Protein AF-A0A2X2EIN6-F1 (afdb_monomer)

Foldseek 3Di:
DDDDDDPDDDPDPPDVVVVVVVVPQWKKWWADPPPRDIDIDSDDVVNVVVCVVRVTDMDIDPD

Structure (mmCIF, N/CA/C/O backbone):
data_AF-A0A2X2EIN6-F1
#
_entry.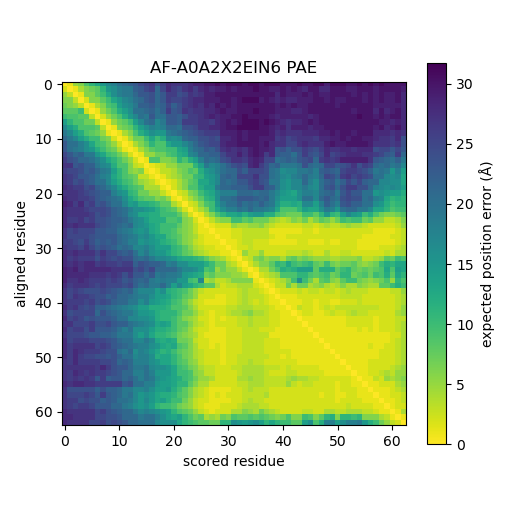id   AF-A0A2X2EIN6-F1
#
loop_
_atom_site.group_PDB
_atom_site.id
_atom_site.type_symbol
_atom_site.label_atom_id
_atom_site.label_alt_id
_atom_site.label_comp_id
_atom_site.label_asym_id
_atom_site.label_entity_id
_atom_site.label_seq_id
_atom_site.pdbx_PDB_ins_code
_atom_site.Cartn_x
_atom_site.Cartn_y
_atom_site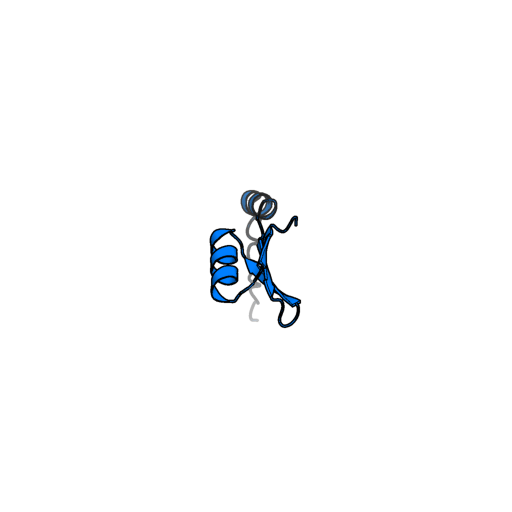.Cartn_z
_atom_site.occupancy
_atom_site.B_iso_or_equiv
_atom_site.auth_seq_id
_atom_site.auth_comp_id
_atom_site.auth_asym_id
_atom_site.auth_atom_id
_atom_site.pdbx_PDB_model_num
ATOM 1 N N . MET A 1 1 ? 6.271 -37.021 52.615 1.00 43.06 1 MET A N 1
ATOM 2 C CA . MET A 1 1 ? 4.988 -36.617 52.004 1.00 43.06 1 MET A CA 1
ATOM 3 C C . MET A 1 1 ? 5.146 -35.156 51.637 1.00 43.06 1 MET A C 1
ATOM 5 O O . MET A 1 1 ? 5.073 -34.315 52.520 1.00 43.06 1 MET A O 1
ATOM 9 N N . GLU A 1 2 ? 5.514 -34.876 50.390 1.00 42.16 2 GLU A N 1
ATOM 10 C CA . GLU A 1 2 ? 5.725 -33.510 49.901 1.00 42.16 2 GLU A CA 1
ATOM 11 C C . GLU A 1 2 ? 4.449 -33.062 49.184 1.00 42.16 2 GLU A C 1
ATOM 13 O O . GLU A 1 2 ? 3.997 -33.713 48.242 1.00 42.16 2 GLU A O 1
ATOM 18 N N . SER A 1 3 ? 3.814 -32.009 49.698 1.00 48.97 3 SER A N 1
ATOM 19 C CA . SER A 1 3 ? 2.563 -31.472 49.164 1.00 48.97 3 SER A CA 1
ATOM 20 C C . SER A 1 3 ? 2.854 -30.567 47.969 1.00 48.97 3 SER A C 1
ATOM 22 O O . SER A 1 3 ? 3.538 -29.555 48.100 1.00 48.97 3 SER A O 1
ATOM 24 N N . ILE A 1 4 ? 2.309 -30.925 46.809 1.00 54.44 4 ILE A N 1
ATOM 25 C CA . ILE A 1 4 ? 2.374 -30.145 45.571 1.00 54.44 4 ILE A CA 1
ATOM 26 C C . ILE A 1 4 ? 1.448 -28.928 45.732 1.00 54.44 4 ILE A C 1
ATOM 28 O O . ILE A 1 4 ? 0.229 -29.083 45.795 1.00 54.44 4 ILE A O 1
ATOM 32 N N . GLN A 1 5 ? 2.012 -27.721 45.827 1.00 53.44 5 GLN A N 1
ATOM 33 C CA . GLN A 1 5 ? 1.247 -26.479 45.681 1.00 53.44 5 GLN A CA 1
ATOM 34 C C . GLN A 1 5 ? 1.061 -26.191 44.191 1.00 53.44 5 GLN A C 1
ATOM 36 O O . GLN A 1 5 ? 1.998 -25.815 43.491 1.00 53.44 5 GLN A O 1
ATOM 41 N N . THR A 1 6 ? -0.159 -26.391 43.704 1.00 54.62 6 THR A N 1
ATOM 42 C CA . THR A 1 6 ? -0.575 -25.992 42.360 1.00 54.62 6 THR A CA 1
ATOM 43 C C . THR A 1 6 ? -0.787 -24.480 42.343 1.00 54.62 6 THR A C 1
ATOM 45 O O . THR A 1 6 ? -1.788 -23.979 42.854 1.00 54.62 6 THR A O 1
ATOM 48 N N . SER A 1 7 ? 0.164 -23.746 41.772 1.00 50.75 7 SER A N 1
ATOM 49 C CA . SER A 1 7 ? 0.049 -22.309 41.515 1.00 50.75 7 SER A CA 1
ATOM 50 C C . SER A 1 7 ? -1.003 -22.066 40.430 1.00 50.75 7 SER A C 1
ATOM 52 O O . SER A 1 7 ? -0.714 -22.157 39.238 1.00 50.75 7 SER A O 1
ATOM 54 N N . VAL A 1 8 ? -2.243 -21.789 40.830 1.00 55.41 8 VAL A N 1
ATOM 55 C CA . VAL A 1 8 ? -3.277 -21.287 39.918 1.00 55.41 8 VAL A CA 1
ATOM 56 C C . VAL A 1 8 ? -2.902 -19.847 39.567 1.00 55.41 8 VAL A C 1
ATOM 58 O O . VAL A 1 8 ? -2.952 -18.969 40.427 1.00 55.41 8 VAL A O 1
ATOM 61 N N . SER A 1 9 ? -2.459 -19.615 38.327 1.00 58.62 9 SER A N 1
ATOM 62 C CA . SER A 1 9 ? -2.259 -18.253 37.818 1.00 58.62 9 SER A CA 1
ATOM 63 C C . SER A 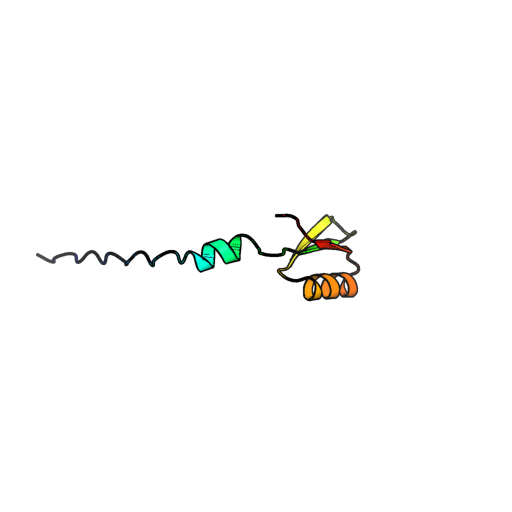1 9 ? -3.615 -17.547 37.736 1.00 58.62 9 SER A C 1
ATOM 65 O O . SER A 1 9 ? -4.557 -18.141 37.211 1.00 58.62 9 SER A O 1
ATOM 67 N N . PRO A 1 10 ? -3.745 -16.315 38.254 1.00 57.25 10 PRO A N 1
ATOM 68 C CA . PRO A 1 10 ? -4.975 -15.550 38.127 1.00 57.25 10 PRO A CA 1
ATOM 69 C C . PRO A 1 10 ? -5.177 -15.177 36.655 1.00 57.25 10 PRO A C 1
ATOM 71 O O . PRO A 1 10 ? -4.323 -14.524 36.060 1.00 57.25 10 PRO A O 1
ATOM 74 N N . GLU A 1 11 ? -6.292 -15.611 36.065 1.00 59.75 11 GLU A N 1
ATOM 75 C CA . GLU A 1 11 ? -6.737 -15.120 34.761 1.00 59.75 11 GLU A CA 1
ATOM 76 C C . GLU A 1 11 ? -6.964 -13.609 34.880 1.00 59.75 11 GLU A C 1
ATOM 78 O O . GLU A 1 11 ? -7.887 -13.150 35.560 1.00 59.75 11 GLU A O 1
ATOM 83 N N . GLU A 1 12 ? -6.063 -12.825 34.287 1.00 61.59 12 GLU A N 1
ATOM 84 C CA . GLU A 1 12 ? -6.173 -11.373 34.262 1.00 61.59 12 GLU A CA 1
ATOM 85 C C . GLU A 1 12 ? -7.495 -10.974 33.585 1.00 61.59 12 GLU A C 1
ATOM 87 O O . GLU A 1 12 ? -7.848 -11.532 32.539 1.00 61.59 12 GLU A O 1
ATOM 92 N N . PRO A 1 13 ? -8.259 -10.022 34.149 1.00 58.12 13 PRO A N 1
ATOM 93 C CA . PRO A 1 13 ? -9.518 -9.603 33.556 1.00 58.12 13 PRO A CA 1
ATOM 94 C C . PRO A 1 13 ? -9.241 -8.997 32.179 1.00 58.12 13 PRO A C 1
ATOM 96 O O . PRO A 1 13 ? -8.586 -7.960 32.064 1.00 58.12 13 PRO A O 1
ATOM 99 N N . VAL A 1 14 ? -9.756 -9.645 31.131 1.00 61.12 14 VAL A N 1
ATOM 100 C CA . VAL A 1 14 ? -9.711 -9.136 29.757 1.00 61.12 14 VAL A CA 1
ATOM 101 C C . VAL A 1 14 ? -10.443 -7.794 29.740 1.00 61.12 14 VAL A C 1
ATOM 103 O O . VAL A 1 14 ? -11.671 -7.729 29.759 1.00 61.12 14 VAL A O 1
ATOM 106 N N . SER A 1 15 ? -9.674 -6.707 29.787 1.00 69.81 15 SER A N 1
ATOM 107 C CA . SER A 1 15 ? -10.202 -5.348 29.827 1.00 69.81 15 SER A CA 1
ATOM 108 C C . SER A 1 15 ? -11.056 -5.098 28.583 1.00 69.81 15 SER A C 1
ATOM 110 O O . SER A 1 15 ? -10.574 -5.209 27.456 1.00 69.81 15 SER A O 1
ATOM 112 N N . PHE A 1 16 ? -12.328 -4.734 28.771 1.00 58.34 16 PHE A N 1
ATOM 113 C CA . PHE A 1 16 ? -13.242 -4.371 27.679 1.00 58.34 16 PHE A CA 1
ATOM 114 C C . PHE A 1 16 ? -12.688 -3.232 26.806 1.00 58.34 16 PHE A C 1
ATOM 116 O O . PHE A 1 16 ? -12.996 -3.162 25.619 1.00 58.34 16 PHE A O 1
ATOM 123 N N . VAL A 1 17 ? -11.813 -2.385 27.359 1.00 59.75 17 VAL A N 1
ATOM 124 C CA . VAL A 1 17 ? -11.082 -1.355 26.605 1.00 59.75 17 VAL A CA 1
ATOM 125 C C . VAL A 1 17 ? -10.157 -1.989 25.563 1.00 59.75 17 VAL A C 1
ATOM 127 O O . VAL A 1 17 ? -10.135 -1.532 24.424 1.00 59.75 17 VAL A O 1
ATOM 130 N N . SER A 1 18 ? -9.473 -3.084 25.905 1.00 56.12 18 SER A N 1
ATOM 131 C CA . SER A 1 18 ? -8.624 -3.837 24.974 1.00 56.12 18 SER A CA 1
ATOM 132 C C . SER A 1 18 ? -9.437 -4.481 23.848 1.00 56.12 18 SER A C 1
ATOM 134 O O . SER A 1 18 ? -8.938 -4.617 22.735 1.00 56.12 18 SER A O 1
ATOM 136 N N . ILE A 1 19 ? -10.696 -4.852 24.112 1.00 57.75 19 ILE A N 1
ATOM 137 C CA . ILE A 1 19 ? -11.607 -5.408 23.100 1.00 57.75 19 ILE A CA 1
ATOM 138 C C . ILE A 1 19 ? -12.050 -4.309 22.128 1.00 57.75 19 ILE A C 1
ATOM 140 O O . ILE A 1 19 ? -11.952 -4.494 20.920 1.00 57.75 19 ILE A O 1
ATOM 144 N N . ILE A 1 20 ? -12.467 -3.148 22.640 1.00 55.31 20 ILE A N 1
ATOM 145 C CA . ILE A 1 20 ? -12.935 -2.023 21.815 1.00 55.31 20 ILE A CA 1
ATOM 146 C C . ILE A 1 20 ? -11.783 -1.421 20.995 1.00 55.31 20 ILE A C 1
ATOM 148 O O . ILE A 1 20 ? -11.970 -1.101 19.823 1.00 55.31 20 ILE A O 1
ATOM 152 N N . GLN A 1 21 ? -10.574 -1.329 21.561 1.00 54.75 21 GLN A N 1
ATOM 153 C CA . GLN A 1 21 ? -9.374 -0.921 20.818 1.00 54.75 21 GLN A CA 1
ATOM 154 C C . GLN A 1 21 ? -9.035 -1.886 19.678 1.00 54.75 21 GLN A C 1
ATOM 156 O O . GLN A 1 21 ? -8.527 -1.452 18.650 1.00 54.75 21 GLN A O 1
ATOM 161 N N . LYS A 1 22 ? -9.349 -3.178 19.825 1.00 53.12 22 LYS A N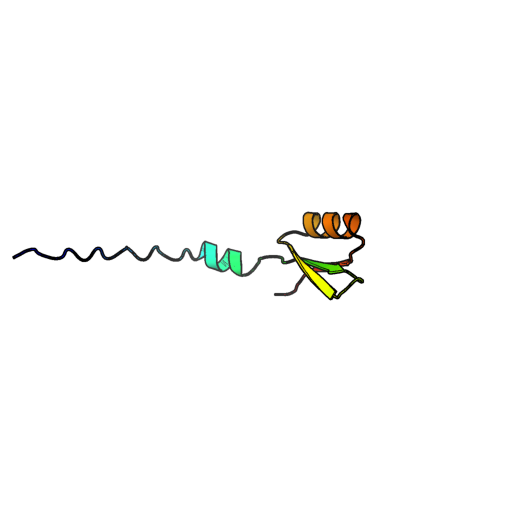 1
ATOM 162 C CA . LYS A 1 22 ? -9.164 -4.179 18.768 1.00 53.12 22 LYS A CA 1
ATOM 163 C C . LYS A 1 22 ? -10.165 -4.010 17.619 1.00 53.12 22 LYS A C 1
ATOM 165 O O . LYS A 1 22 ? -9.860 -4.381 16.494 1.00 53.12 22 LYS A O 1
ATOM 170 N N . THR A 1 23 ? -11.344 -3.448 17.892 1.00 54.19 23 THR A N 1
ATOM 171 C CA . THR A 1 23 ? -12.431 -3.265 16.912 1.00 54.19 23 THR A CA 1
ATOM 172 C C . THR A 1 23 ? -12.223 -2.061 15.984 1.00 54.19 23 THR A C 1
ATOM 174 O O . THR A 1 23 ? -12.909 -1.954 14.975 1.00 54.19 23 THR A O 1
ATOM 177 N N . VAL A 1 24 ? -11.273 -1.165 16.280 1.00 58.53 24 VAL A N 1
ATOM 178 C CA . VAL A 1 24 ? -10.968 0.011 15.439 1.00 58.53 24 VAL A CA 1
ATOM 179 C C . VAL A 1 24 ? -9.461 0.119 15.185 1.00 58.53 24 VAL A C 1
ATOM 181 O O . VAL A 1 24 ? -8.875 1.195 15.285 1.00 58.53 24 VAL A O 1
ATOM 184 N N . GLN A 1 25 ? -8.797 -1.002 14.899 1.00 68.88 25 GLN A N 1
ATOM 185 C CA . GLN A 1 25 ? -7.438 -0.937 14.363 1.00 68.88 25 GLN A CA 1
ATOM 186 C C . GLN A 1 25 ? -7.532 -0.602 12.877 1.00 68.88 25 GLN A C 1
ATOM 188 O O . GLN A 1 25 ? -7.895 -1.442 12.058 1.00 68.88 25 GLN A O 1
ATOM 193 N N . GLU A 1 26 ? -7.257 0.657 12.533 1.00 76.56 26 GLU A N 1
ATOM 194 C CA . GLU A 1 26 ? -7.023 1.032 11.143 1.00 76.56 26 GLU A CA 1
ATOM 195 C C . GLU A 1 26 ? -5.779 0.291 10.652 1.00 76.56 26 GLU A C 1
ATOM 197 O O . GLU A 1 26 ? -4.657 0.619 11.031 1.00 76.56 26 GLU A O 1
ATOM 202 N N . ALA A 1 27 ? -5.986 -0.729 9.826 1.00 88.62 27 ALA A N 1
ATOM 203 C CA . ALA A 1 27 ? -4.903 -1.448 9.184 1.00 88.62 27 ALA A CA 1
ATOM 204 C C . ALA A 1 27 ? -4.651 -0.864 7.790 1.00 88.62 27 ALA A C 1
ATOM 206 O O . ALA 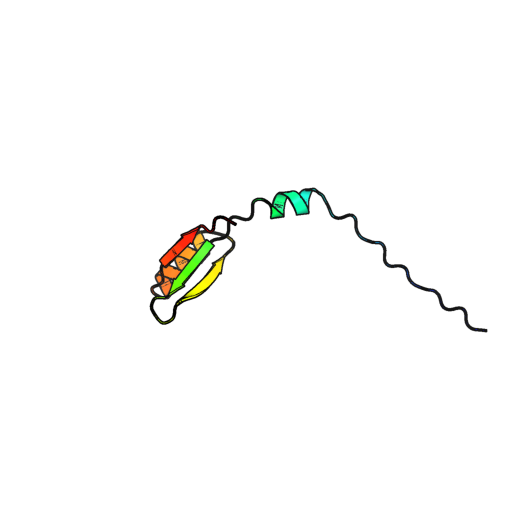A 1 27 ? -5.573 -0.486 7.062 1.00 88.62 27 ALA A O 1
ATOM 207 N N . TRP A 1 28 ? -3.384 -0.785 7.418 1.00 93.31 28 TRP A N 1
ATOM 208 C CA . TRP A 1 28 ? -2.897 -0.298 6.137 1.00 93.31 28 TRP A CA 1
ATOM 209 C C . TRP A 1 28 ? -2.011 -1.362 5.508 1.00 93.31 28 TRP A C 1
ATOM 211 O O . TRP A 1 28 ? -1.328 -2.097 6.210 1.00 93.31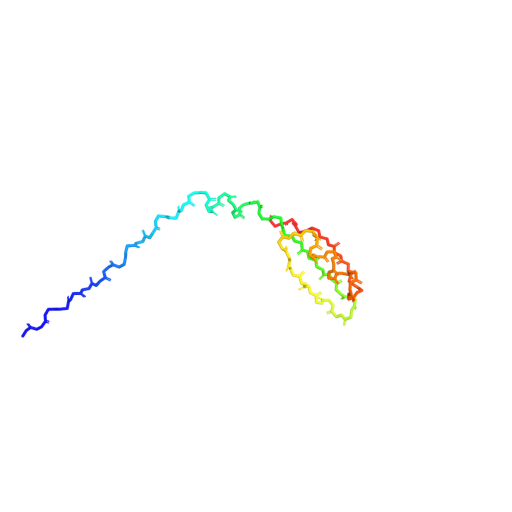 28 TRP A O 1
ATOM 221 N N . ALA A 1 29 ? -2.020 -1.452 4.188 1.00 91.31 29 ALA A N 1
ATOM 222 C CA . ALA A 1 29 ? -1.235 -2.419 3.441 1.00 91.31 29 ALA A CA 1
ATOM 223 C C . ALA A 1 29 ? -0.438 -1.733 2.336 1.00 91.31 29 ALA A C 1
ATOM 225 O O . ALA A 1 29 ? -0.925 -0.780 1.729 1.00 91.31 29 ALA A O 1
ATOM 226 N N . VAL A 1 30 ? 0.755 -2.253 2.046 1.00 94.62 30 VAL A N 1
ATOM 227 C CA . VAL A 1 30 ? 1.564 -1.889 0.876 1.00 94.62 30 VAL A CA 1
ATOM 228 C C . VAL A 1 30 ? 1.719 -3.107 -0.020 1.00 94.62 30 VAL A C 1
ATOM 230 O O . VAL A 1 30 ? 2.177 -4.149 0.439 1.00 94.62 30 VAL A O 1
ATOM 233 N N . VAL A 1 31 ? 1.352 -2.973 -1.295 1.00 92.88 31 VAL A N 1
ATOM 234 C CA . VAL A 1 31 ? 1.558 -3.999 -2.328 1.00 92.88 31 VAL A CA 1
ATOM 235 C C . VAL A 1 31 ? 2.730 -3.608 -3.218 1.00 92.88 31 VAL A C 1
ATOM 237 O O . VAL A 1 31 ? 2.775 -2.490 -3.739 1.00 92.88 31 VAL A O 1
ATOM 240 N N . TYR A 1 32 ? 3.638 -4.555 -3.460 1.00 91.69 32 TYR A N 1
ATOM 241 C CA . TYR A 1 32 ? 4.763 -4.376 -4.383 1.00 91.69 32 TYR A CA 1
ATOM 242 C C . TYR A 1 32 ? 4.523 -5.113 -5.710 1.00 91.69 32 TYR A C 1
ATOM 244 O O . TYR A 1 32 ? 4.185 -6.302 -5.739 1.00 91.69 32 TYR A O 1
ATOM 252 N N . ALA A 1 33 ? 4.775 -4.428 -6.832 1.00 82.88 33 ALA A N 1
ATOM 253 C CA . ALA A 1 33 ? 4.597 -4.978 -8.182 1.00 82.88 33 ALA A CA 1
ATOM 254 C C . ALA A 1 33 ? 5.526 -6.171 -8.491 1.00 82.88 33 ALA A C 1
ATOM 256 O O . ALA A 1 33 ? 5.247 -6.966 -9.384 1.00 82.88 33 ALA A O 1
ATOM 257 N N . HIS A 1 34 ? 6.616 -6.321 -7.732 1.00 78.88 34 HIS A N 1
ATOM 258 C CA . HIS A 1 34 ? 7.662 -7.321 -7.961 1.00 78.88 34 HIS A CA 1
ATOM 259 C C . HIS A 1 34 ? 7.334 -8.740 -7.466 1.00 78.88 34 HIS A C 1
ATOM 261 O O . HIS A 1 34 ? 8.185 -9.621 -7.558 1.00 78.88 34 HIS A O 1
ATOM 267 N N . GLY A 1 35 ? 6.124 -8.993 -6.961 1.00 71.12 35 GLY A N 1
ATOM 268 C CA . GLY A 1 35 ? 5.753 -10.341 -6.514 1.00 71.12 35 GLY A CA 1
ATOM 269 C C . GLY A 1 35 ? 4.485 -10.451 -5.676 1.00 71.12 35 GLY A C 1
ATOM 270 O O . GLY A 1 35 ? 4.213 -11.531 -5.165 1.00 71.12 35 GLY A O 1
ATOM 271 N N . GLY A 1 36 ? 3.719 -9.366 -5.506 1.00 77.69 36 GLY A N 1
ATOM 272 C CA . GLY A 1 36 ? 2.485 -9.403 -4.718 1.00 77.69 36 GLY A CA 1
ATOM 273 C C . GLY A 1 36 ? 2.720 -9.572 -3.217 1.00 77.69 36 GLY A C 1
ATOM 274 O O . GLY A 1 36 ? 1.827 -10.034 -2.515 1.00 77.69 36 GLY A O 1
ATOM 275 N N . ILE A 1 37 ? 3.912 -9.221 -2.723 1.00 76.31 37 ILE A N 1
ATOM 276 C CA . ILE A 1 37 ? 4.167 -9.153 -1.281 1.00 76.31 37 ILE A CA 1
ATOM 277 C C . ILE A 1 37 ? 3.289 -8.037 -0.709 1.00 76.31 37 ILE A C 1
ATOM 279 O O . ILE A 1 37 ? 3.181 -6.965 -1.309 1.00 76.31 37 ILE A O 1
ATOM 283 N N . ILE A 1 38 ? 2.651 -8.324 0.424 1.00 83.75 38 ILE A N 1
ATOM 284 C CA . ILE A 1 38 ? 1.838 -7.376 1.177 1.00 83.75 38 ILE A CA 1
ATOM 285 C C . ILE A 1 38 ? 2.510 -7.166 2.527 1.00 83.75 38 ILE A C 1
ATOM 287 O O . ILE A 1 38 ? 2.714 -8.129 3.264 1.00 83.75 38 ILE A O 1
ATOM 291 N N . SER A 1 39 ? 2.851 -5.918 2.831 1.00 89.25 39 SER A N 1
ATOM 292 C CA . SER A 1 39 ? 3.303 -5.499 4.161 1.00 89.25 39 SER A CA 1
ATOM 293 C C . SER A 1 39 ? 2.154 -4.786 4.866 1.00 89.25 39 SER A C 1
ATOM 295 O O . SER A 1 39 ? 1.556 -3.885 4.281 1.00 89.25 39 SER A O 1
ATOM 297 N N . GLU A 1 40 ? 1.840 -5.193 6.096 1.00 91.69 40 GLU A N 1
ATOM 298 C CA . GLU A 1 40 ? 0.767 -4.614 6.912 1.00 91.69 40 GLU A CA 1
ATOM 299 C C . GLU A 1 40 ? 1.317 -3.611 7.935 1.00 91.69 40 GLU A C 1
ATOM 301 O O . GLU A 1 40 ? 2.375 -3.818 8.530 1.00 91.69 40 GLU A O 1
ATOM 306 N N . PHE A 1 41 ? 0.568 -2.534 8.153 1.00 92.50 41 PHE A N 1
ATOM 307 C CA . PHE A 1 41 ? 0.919 -1.400 9.000 1.00 92.50 41 PHE A CA 1
ATOM 308 C C . PHE A 1 41 ? -0.288 -0.958 9.827 1.00 92.50 41 PHE A C 1
ATOM 310 O O . PHE A 1 41 ? -1.433 -1.064 9.392 1.00 92.50 41 PHE A O 1
ATOM 317 N N . ASN A 1 42 ? -0.028 -0.386 11.002 1.00 91.38 42 ASN A N 1
ATOM 318 C CA . ASN A 1 42 ? -1.075 0.108 11.907 1.00 91.38 42 ASN A CA 1
ATOM 319 C C . ASN A 1 42 ? -1.402 1.598 11.700 1.00 91.38 42 ASN A C 1
ATOM 321 O O . ASN A 1 42 ? -2.194 2.167 12.448 1.00 91.38 42 ASN A O 1
ATOM 325 N N . ASN A 1 43 ? -0.7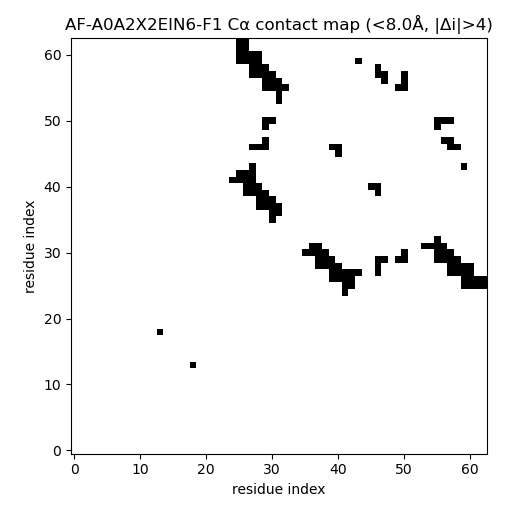36 2.268 10.755 1.00 91.12 43 ASN A N 1
ATOM 326 C CA . ASN A 1 43 ? -0.989 3.666 10.423 1.00 91.12 43 ASN A CA 1
ATOM 327 C C . ASN A 1 43 ? -0.625 3.982 8.966 1.00 91.12 43 ASN A C 1
ATOM 329 O O . ASN A 1 43 ? 0.206 3.314 8.351 1.00 91.12 43 ASN A O 1
ATOM 333 N N . GLU A 1 44 ? -1.245 5.037 8.434 1.00 93.75 44 GLU A N 1
ATOM 334 C CA . GLU A 1 44 ? -1.064 5.469 7.045 1.00 93.75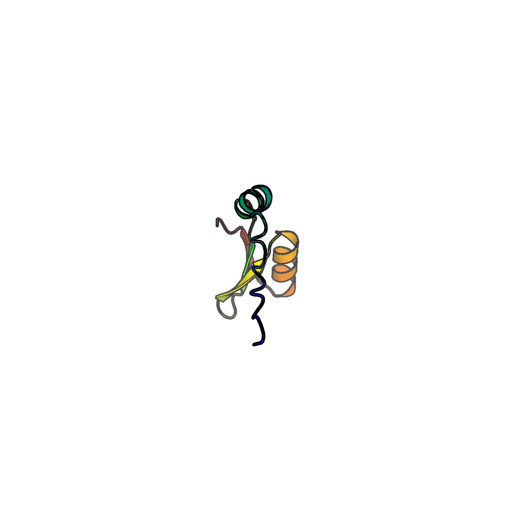 44 GLU A CA 1
ATOM 335 C C . GLU A 1 44 ? 0.364 5.938 6.756 1.00 93.75 44 GLU A C 1
ATOM 337 O O . GLU A 1 44 ? 0.896 5.693 5.676 1.00 93.75 44 GLU A O 1
ATOM 342 N N . GLN A 1 45 ? 0.986 6.635 7.707 1.00 95.56 45 GLN A N 1
ATOM 343 C CA . GLN A 1 45 ? 2.245 7.332 7.474 1.00 95.56 45 GLN A CA 1
ATOM 344 C C . GLN A 1 45 ? 3.410 6.363 7.256 1.00 95.56 45 GLN A C 1
ATOM 346 O O . GLN A 1 45 ? 4.223 6.584 6.359 1.00 95.56 45 GLN A O 1
ATOM 351 N N . GLU A 1 46 ? 3.464 5.278 8.025 1.00 95.19 46 GLU A N 1
ATOM 352 C CA . GLU A 1 46 ? 4.432 4.196 7.831 1.00 95.19 46 GLU A CA 1
ATOM 353 C C . GLU A 1 46 ? 4.217 3.486 6.494 1.00 95.19 46 GLU A C 1
ATOM 355 O O . G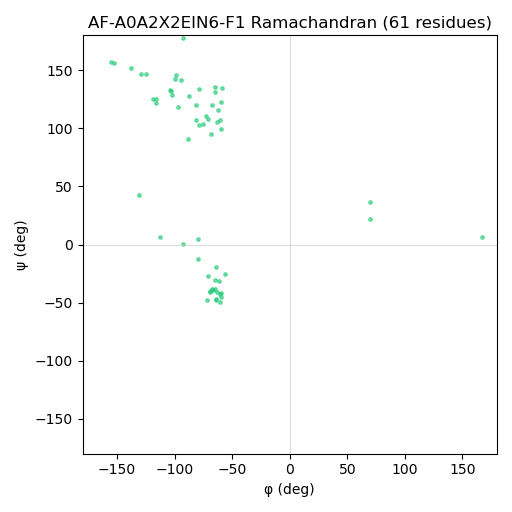LU A 1 46 ? 5.166 3.353 5.723 1.00 95.19 46 GLU A O 1
ATOM 360 N N . ALA A 1 47 ? 2.970 3.120 6.171 1.00 94.56 47 ALA A N 1
ATOM 361 C CA . ALA A 1 47 ? 2.639 2.471 4.901 1.00 94.56 47 ALA A CA 1
ATOM 362 C C . ALA A 1 47 ? 3.010 3.348 3.694 1.00 94.56 47 ALA A C 1
ATOM 364 O O . ALA A 1 47 ? 3.571 2.872 2.709 1.00 94.56 47 ALA A O 1
ATOM 365 N N . LYS A 1 48 ? 2.737 4.653 3.778 1.00 96.50 48 LYS A N 1
ATOM 366 C CA . LYS A 1 48 ? 3.107 5.615 2.742 1.00 96.50 48 LYS A CA 1
ATOM 367 C C . LYS A 1 48 ? 4.625 5.732 2.595 1.00 96.50 48 LYS A C 1
ATOM 369 O O . LYS A 1 48 ? 5.120 5.686 1.474 1.00 96.50 48 LYS A O 1
ATOM 374 N N . CYS A 1 49 ? 5.354 5.867 3.703 1.00 96.62 49 CYS A N 1
ATOM 375 C CA . CYS A 1 49 ? 6.813 5.983 3.689 1.00 96.62 49 CYS A CA 1
ATOM 376 C C . CYS A 1 49 ? 7.466 4.748 3.046 1.00 96.62 49 CYS A C 1
ATOM 378 O O . CYS A 1 49 ? 8.320 4.878 2.173 1.00 96.62 49 CYS A O 1
ATOM 380 N N . GLU A 1 50 ? 6.998 3.554 3.414 1.00 95.12 50 GLU A N 1
ATOM 381 C CA . GLU A 1 50 ? 7.429 2.287 2.823 1.00 95.12 50 GLU A CA 1
ATOM 382 C C . GLU A 1 50 ? 7.137 2.242 1.314 1.00 95.12 50 GLU A C 1
ATOM 384 O O . GLU A 1 50 ? 8.012 1.929 0.504 1.00 95.12 50 GLU A O 1
ATOM 389 N N . ALA A 1 51 ? 5.912 2.583 0.909 1.00 93.88 51 ALA A N 1
ATOM 390 C CA . ALA A 1 51 ? 5.522 2.583 -0.495 1.00 93.88 51 ALA A CA 1
ATOM 391 C C . ALA A 1 51 ? 6.373 3.555 -1.331 1.00 93.88 51 ALA A C 1
ATOM 393 O O . ALA A 1 51 ? 6.828 3.191 -2.416 1.00 93.88 51 ALA A O 1
ATOM 394 N N . GLU A 1 52 ? 6.644 4.758 -0.822 1.00 94.69 52 GLU A N 1
ATOM 395 C CA . GLU A 1 52 ? 7.508 5.743 -1.481 1.00 94.69 52 GLU A CA 1
ATOM 396 C C . GLU A 1 52 ? 8.971 5.277 -1.550 1.00 94.69 52 GLU A C 1
ATOM 398 O O . GLU A 1 52 ? 9.628 5.476 -2.573 1.00 94.69 52 GLU A O 1
ATOM 403 N N . GLN A 1 53 ? 9.477 4.625 -0.499 1.00 94.31 53 GLN A N 1
ATOM 404 C CA . GLN A 1 53 ? 10.856 4.137 -0.435 1.00 94.31 53 GLN A CA 1
ATOM 405 C C . GLN A 1 53 ? 11.118 2.973 -1.399 1.00 94.31 53 GLN A C 1
ATOM 407 O O . GLN A 1 53 ? 12.182 2.911 -2.017 1.00 94.31 53 GLN A O 1
ATOM 412 N N . TRP A 1 54 ? 10.161 2.054 -1.528 1.00 92.00 54 TRP A N 1
ATOM 413 C CA . TRP A 1 54 ? 10.348 0.781 -2.232 1.00 92.00 54 TRP A CA 1
ATOM 414 C C . TRP A 1 54 ? 9.531 0.653 -3.526 1.00 92.00 54 TRP A C 1
ATOM 416 O O . TRP A 1 54 ? 9.526 -0.410 -4.146 1.00 92.00 54 TRP A O 1
ATOM 426 N N . GLY A 1 55 ? 8.847 1.719 -3.953 1.00 90.06 55 GLY A N 1
ATOM 427 C CA . GLY A 1 55 ? 8.036 1.725 -5.176 1.00 90.06 55 GLY A CA 1
ATOM 428 C C . GLY A 1 55 ? 6.768 0.868 -5.075 1.00 90.06 55 GLY A C 1
ATOM 429 O O . GLY A 1 55 ? 6.388 0.204 -6.040 1.00 90.06 55 GLY A O 1
ATOM 430 N N . GLY A 1 56 ? 6.141 0.846 -3.898 1.00 92.50 56 GLY A N 1
ATOM 431 C CA . GLY A 1 56 ? 4.880 0.153 -3.631 1.00 92.50 56 GLY A CA 1
ATOM 432 C C . GLY A 1 56 ? 3.641 1.039 -3.808 1.00 92.50 56 GLY A C 1
ATOM 433 O O . GLY A 1 56 ? 3.727 2.236 -4.076 1.00 92.50 56 GLY A O 1
ATOM 434 N N . VAL A 1 57 ? 2.464 0.440 -3.620 1.00 93.19 57 VAL A N 1
ATOM 435 C CA . VAL A 1 57 ? 1.170 1.139 -3.544 1.00 93.19 57 VAL A CA 1
ATOM 436 C C . VAL A 1 57 ? 0.563 0.878 -2.171 1.00 93.19 57 VAL A C 1
ATOM 438 O O . VAL A 1 57 ? 0.398 -0.286 -1.807 1.00 93.19 57 VAL A O 1
ATOM 441 N N . TRP A 1 58 ? 0.218 1.933 -1.424 1.00 93.69 58 TRP A N 1
ATOM 442 C CA . TRP A 1 58 ? -0.404 1.811 -0.101 1.00 93.69 58 TRP A CA 1
ATOM 443 C C . TRP A 1 58 ? -1.927 1.997 -0.157 1.00 93.69 58 TRP A C 1
ATOM 445 O O . TRP A 1 58 ? -2.436 2.787 -0.953 1.00 93.69 58 TRP A O 1
ATOM 455 N N . PHE A 1 59 ? -2.667 1.277 0.687 1.00 93.12 59 PHE A N 1
ATOM 456 C CA . PHE A 1 59 ? -4.121 1.406 0.828 1.00 93.12 59 PHE A CA 1
ATOM 457 C C . PHE A 1 59 ? -4.600 0.955 2.209 1.00 93.12 59 PHE A C 1
ATOM 459 O O . PHE A 1 59 ? -3.946 0.174 2.897 1.00 93.12 59 PHE A O 1
ATOM 466 N N . ARG A 1 60 ? -5.767 1.455 2.614 1.00 92.81 60 ARG A N 1
ATOM 467 C CA . ARG A 1 60 ? -6.418 1.083 3.872 1.00 92.81 60 ARG A CA 1
ATOM 468 C C . ARG A 1 60 ? -7.122 -0.265 3.733 1.00 92.81 60 ARG A C 1
ATOM 470 O O . ARG A 1 60 ? -7.855 -0.488 2.768 1.00 92.81 60 ARG A O 1
ATOM 477 N N . LEU A 1 61 ? -6.935 -1.135 4.717 1.00 87.50 61 LEU A N 1
ATOM 478 C CA . LEU A 1 61 ? -7.651 -2.394 4.858 1.00 87.50 61 LEU A CA 1
ATOM 479 C C . LEU A 1 61 ? -8.952 -2.154 5.634 1.00 87.50 61 LEU A C 1
ATOM 481 O O . LEU A 1 61 ? -8.952 -1.575 6.720 1.00 87.50 61 LEU A O 1
ATOM 485 N N . ASN A 1 62 ? -10.068 -2.612 5.071 1.00 74.81 62 ASN A N 1
ATOM 486 C CA . ASN A 1 62 ? -11.314 -2.763 5.816 1.00 74.81 62 ASN A CA 1
ATOM 487 C C . ASN A 1 62 ? -11.308 -4.163 6.435 1.00 74.81 62 ASN A C 1
ATOM 489 O O . ASN A 1 62 ? -11.696 -5.125 5.770 1.00 74.81 62 ASN A O 1
ATOM 493 N N . VAL A 1 63 ? -10.794 -4.259 7.660 1.00 63.66 63 VAL A N 1
ATOM 494 C CA . VAL A 1 63 ? -10.814 -5.470 8.499 1.00 63.66 63 VAL A CA 1
ATOM 495 C C . VAL A 1 63 ? -12.079 -5.539 9.338 1.00 63.66 63 VAL A C 1
ATOM 497 O O . VAL A 1 63 ? -12.549 -4.468 9.784 1.00 63.66 63 VAL A O 1
#

pLDDT: mean 75.95, std 17.54, range [42.16, 96.62]

Sequence (63 aa):
MESIQTSVSPEEPVSFVSIIQKTVQEAWAVVYAHGGIISEFNNEQEAKCEAEQWGGVWFRLNV

Nearest PDB structures (foldseek):
  3la0-assembly2_B  TM=3.968E-01  e=3.002E+00  Helicobacter pylori
  2o2v-assembly1_A  TM=3.845E-01  e=8.074E+00  Homo sapiens

Solvent-accessible surface area (backbone atoms only — not comparable to full-atom values): 4021 Å² total; per-residue (Å²): 138,84,82,83,80,79,82,78,76,80,83,73,80,81,51,66,64,62,54,56,56,63,76,67,63,58,35,18,34,22,41,33,89,91,73,69,53,73,50,78,32,78,40,65,68,62,24,44,52,51,12,70,74,71,68,35,49,58,48,78,51,92,125

Secondary structure (DSSP, 8-state):
---------------HHHHHHHHT--EEEEE-TTT--EEEESSHHHHHHHHHHHT-EEEEE--

Mean predicted aligned error: 13.75 Å

Radius of gyration: 20.91 Å; Cα contacts (8 Å, |Δi|>4): 73; chains: 1; bounding box: 24×44×60 Å

Organism: Pseudomonas luteola (NCBI:txid47886)